Protein AF-F3GKU0-F1 (afdb_monomer_lite)

Foldseek 3Di:
DDDDPDPVRVVVCLVVVQVVCVVVVHDGDDRDDDPDDDDDDDDFDDDPPDDPLRRVQVVCCVPVVDHGADQVQQLLLQLLCQLLVCLFPPPDVQQDDDPPDLTGPCPVPPCSCVVRVVSSCVSLCCLVVVVSLVSSVCSCVVVQPRRHPRHDNVRDDPVNSVCCSVPPRSVVSSVSSVVD

InterPro domains:
  IPR014883 VRR-NUC domain [PF08774] (129-180)
  IPR033315 Fanconi-associated nuclease 1-like [PTHR15749] (50-180)

Radius of gyration: 21.28 Å; chains: 1; bounding box: 55×34×54 Å

Structure (mmCIF, N/CA/C/O backbone):
data_AF-F3GKU0-F1
#
_entry.id   AF-F3GKU0-F1
#
loop_
_atom_site.group_PDB
_atom_site.id
_atom_site.type_symbol
_atom_site.label_atom_id
_atom_site.label_alt_id
_atom_site.label_comp_id
_atom_site.label_asym_id
_atom_site.label_entity_id
_atom_site.label_seq_id
_atom_site.pdbx_PDB_ins_code
_atom_site.Cartn_x
_atom_site.Cartn_y
_atom_site.Cartn_z
_atom_site.occupancy
_atom_site.B_iso_or_equiv
_atom_site.auth_seq_id
_atom_site.auth_comp_id
_atom_site.auth_asym_id
_atom_site.auth_atom_id
_atom_site.pdbx_PDB_model_num
ATOM 1 N N . ARG A 1 1 ? -33.970 4.105 -1.957 1.00 53.88 1 ARG A N 1
ATOM 2 C CA . ARG A 1 1 ? -32.908 4.466 -0.985 1.00 53.88 1 ARG A CA 1
ATOM 3 C C . ARG A 1 1 ? -31.590 4.302 -1.715 1.00 53.88 1 ARG A C 1
ATOM 5 O O . ARG A 1 1 ? -31.420 3.244 -2.303 1.00 53.88 1 ARG A O 1
ATOM 12 N N . LEU A 1 2 ? -30.739 5.325 -1.741 1.00 72.81 2 LEU A N 1
ATOM 13 C CA . LEU A 1 2 ? -29.391 5.189 -2.299 1.00 72.81 2 LEU A CA 1
ATOM 14 C C . LEU A 1 2 ? -28.577 4.250 -1.398 1.00 72.81 2 LEU A C 1
ATOM 16 O O . LEU A 1 2 ? -28.758 4.264 -0.176 1.00 72.81 2 LEU A O 1
ATOM 20 N N . ALA A 1 3 ? -27.772 3.385 -2.012 1.00 85.12 3 ALA A N 1
ATOM 21 C CA . ALA A 1 3 ? -26.811 2.553 -1.300 1.00 85.12 3 ALA A CA 1
ATOM 22 C C . ALA A 1 3 ? -25.556 3.392 -0.987 1.00 85.12 3 ALA A C 1
ATOM 24 O O . ALA A 1 3 ? -25.251 4.283 -1.777 1.00 85.12 3 ALA A O 1
ATOM 25 N N . PRO A 1 4 ? -24.854 3.142 0.134 1.00 85.44 4 PRO A N 1
ATOM 26 C CA . PRO A 1 4 ? -23.616 3.850 0.457 1.00 85.44 4 PRO A CA 1
ATOM 27 C C . PRO A 1 4 ? -22.549 3.651 -0.625 1.00 85.44 4 PRO A C 1
ATOM 29 O O . PRO A 1 4 ? -22.414 2.547 -1.154 1.00 85.44 4 PRO A O 1
ATOM 32 N N . GLU A 1 5 ? -21.772 4.693 -0.901 1.00 85.38 5 GLU A N 1
ATOM 33 C CA . GLU A 1 5 ? -20.743 4.723 -1.947 1.00 85.38 5 GLU A CA 1
ATOM 34 C C . GLU A 1 5 ? -19.397 4.166 -1.460 1.00 85.38 5 GLU A C 1
ATOM 36 O O . GLU A 1 5 ? -18.570 3.739 -2.263 1.00 85.38 5 GLU A O 1
ATOM 41 N N . SER A 1 6 ? -19.159 4.149 -0.141 1.00 86.25 6 SER A N 1
ATOM 42 C CA . SER A 1 6 ? -17.901 3.668 0.444 1.00 86.25 6 SER A CA 1
ATOM 43 C C . SER A 1 6 ? -18.053 3.097 1.856 1.00 86.25 6 SER A C 1
ATOM 45 O O . SER A 1 6 ? -18.975 3.441 2.601 1.00 86.25 6 SER A O 1
ATOM 47 N N . ASP A 1 7 ? -17.077 2.292 2.283 1.00 84.38 7 ASP A N 1
ATOM 48 C CA . ASP A 1 7 ? -16.978 1.799 3.664 1.00 84.38 7 ASP A CA 1
ATOM 49 C C . ASP A 1 7 ? -16.890 2.937 4.697 1.00 84.38 7 ASP A C 1
ATOM 51 O O . ASP A 1 7 ? -17.403 2.812 5.815 1.00 84.38 7 ASP A O 1
ATOM 55 N N . ALA A 1 8 ? -16.271 4.065 4.329 1.00 86.25 8 ALA A N 1
ATOM 56 C CA . ALA A 1 8 ? -16.206 5.257 5.170 1.00 86.25 8 ALA A CA 1
ATOM 57 C C . ALA A 1 8 ? -17.606 5.839 5.408 1.00 86.25 8 ALA A C 1
ATOM 59 O O . ALA A 1 8 ? -17.970 6.154 6.547 1.00 86.25 8 ALA A O 1
ATOM 60 N N . GLU A 1 9 ? -18.424 5.907 4.356 1.00 88.88 9 GLU A N 1
ATOM 61 C CA . GLU A 1 9 ? -19.813 6.341 4.454 1.00 88.88 9 GLU A CA 1
ATOM 62 C C . GLU A 1 9 ? -20.654 5.345 5.264 1.00 88.88 9 GLU A C 1
ATOM 64 O O . GLU A 1 9 ? -21.388 5.753 6.167 1.00 88.88 9 GLU A O 1
ATOM 69 N N . VAL A 1 10 ? -20.482 4.036 5.046 1.00 88.12 10 VAL A N 1
ATOM 70 C CA . VAL A 1 10 ? -21.130 2.990 5.859 1.00 88.12 10 VAL A CA 1
ATOM 71 C C . VAL A 1 10 ? -20.805 3.181 7.343 1.00 88.12 10 VAL A C 1
ATOM 73 O O . VAL A 1 10 ? -21.703 3.166 8.195 1.00 88.12 10 VAL A O 1
ATOM 76 N N . GLN A 1 11 ? -19.529 3.397 7.682 1.00 86.75 11 GLN A N 1
ATOM 77 C CA . GLN A 1 11 ? -19.108 3.621 9.061 1.00 86.75 11 GLN A CA 1
ATOM 78 C C . GLN A 1 11 ? -19.705 4.916 9.626 1.00 86.75 11 GLN A C 1
ATOM 80 O O . GLN A 1 11 ? -20.190 4.917 10.764 1.00 86.75 11 GLN A O 1
ATOM 85 N N . HIS A 1 12 ? -19.716 6.000 8.852 1.00 88.81 12 HIS A N 1
ATOM 86 C CA . HIS A 1 12 ? -20.312 7.270 9.253 1.00 88.81 12 HIS A CA 1
ATOM 87 C C . HIS A 1 12 ? -21.815 7.121 9.540 1.00 88.81 12 HIS A C 1
ATOM 89 O O . HIS A 1 12 ? -22.281 7.450 10.639 1.00 88.81 12 HIS A O 1
ATOM 95 N N . LEU A 1 13 ? -22.562 6.520 8.610 1.00 89.31 13 LEU A N 1
ATOM 96 C CA . LEU A 1 13 ? -23.996 6.262 8.732 1.00 89.31 13 LEU A CA 1
ATOM 97 C C . LEU A 1 13 ? -24.316 5.375 9.938 1.00 89.31 13 LEU A C 1
ATOM 99 O O . LEU A 1 13 ? -25.262 5.666 10.672 1.00 89.31 13 LEU A O 1
ATOM 103 N N . SER A 1 14 ? -23.488 4.364 10.228 1.00 86.62 14 SER A N 1
ATOM 104 C CA . SER A 1 14 ? -23.662 3.497 11.406 1.00 86.62 14 SER A CA 1
ATOM 105 C C . SER A 1 14 ? -23.633 4.258 12.743 1.00 86.62 14 SER A C 1
ATOM 107 O O . SER A 1 14 ? -24.226 3.820 13.733 1.00 86.62 14 SER A O 1
ATOM 109 N N . ARG A 1 15 ? -22.962 5.418 12.788 1.00 86.31 15 ARG A N 1
ATOM 110 C CA . ARG A 1 15 ? -22.858 6.277 13.977 1.00 86.31 15 ARG A CA 1
ATOM 111 C C . ARG A 1 15 ? -23.934 7.359 13.995 1.00 86.31 15 ARG A C 1
ATOM 113 O O . ARG A 1 15 ? -24.458 7.672 15.067 1.00 86.31 15 ARG A O 1
ATOM 120 N N . VAL A 1 16 ? -24.248 7.935 12.835 1.00 90.75 16 VAL A N 1
ATOM 121 C CA . VAL A 1 16 ? -25.173 9.068 12.705 1.00 90.75 16 VAL A CA 1
ATOM 122 C C . VAL A 1 16 ? -26.635 8.624 12.717 1.00 90.75 16 VAL A C 1
ATOM 124 O O . VAL A 1 16 ? -27.427 9.223 13.447 1.00 90.75 16 VAL A O 1
ATOM 127 N N . LEU A 1 17 ? -27.002 7.543 12.017 1.00 89.44 17 LEU A N 1
ATOM 128 C CA . LEU A 1 17 ? -28.396 7.085 11.921 1.00 89.44 17 LEU A CA 1
ATOM 129 C C . LEU A 1 17 ? -29.043 6.824 13.294 1.00 89.44 17 LEU A C 1
ATOM 131 O O . LEU A 1 17 ? -30.113 7.383 13.543 1.00 89.44 17 LEU A O 1
ATOM 135 N N . PRO A 1 18 ? -28.406 6.109 14.248 1.00 88.62 18 PRO A N 1
ATOM 136 C CA . PRO A 1 18 ? -29.002 5.910 15.570 1.00 88.62 18 PRO A CA 1
ATOM 137 C C . PRO A 1 18 ? -29.157 7.208 16.376 1.00 88.62 18 PRO A C 1
ATOM 139 O O . PRO A 1 18 ? -29.971 7.263 17.298 1.00 88.62 18 PRO A O 1
ATOM 142 N N . ARG A 1 19 ? -28.348 8.243 16.098 1.00 89.69 19 ARG A N 1
ATOM 143 C CA . ARG A 1 19 ? -28.463 9.564 16.746 1.00 89.69 19 ARG A CA 1
ATOM 144 C C . ARG A 1 19 ? -29.627 10.357 16.159 1.00 89.69 19 ARG A C 1
ATOM 146 O O . AR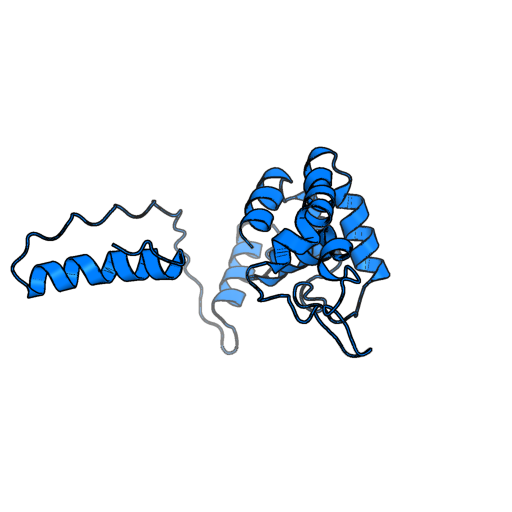G A 1 19 ? -30.367 10.970 16.922 1.00 89.69 19 ARG A O 1
ATOM 153 N N . LEU A 1 20 ? -29.796 10.319 14.836 1.00 92.06 20 LEU A N 1
ATOM 154 C CA . LEU A 1 20 ? -30.916 10.960 14.145 1.00 92.06 20 LEU A CA 1
ATOM 155 C C . LEU A 1 20 ? -32.251 10.321 14.534 1.00 92.06 20 LEU A C 1
ATOM 157 O O . LEU A 1 20 ? -33.176 11.042 14.885 1.00 92.06 20 LEU A O 1
ATOM 161 N N . GLN A 1 21 ? -32.323 8.987 14.577 1.00 92.12 21 GLN A N 1
ATOM 162 C CA . GLN A 1 21 ? -33.515 8.259 15.027 1.00 92.12 21 GLN A CA 1
ATOM 163 C C . GLN A 1 21 ? -33.953 8.706 16.426 1.00 92.12 21 GLN A C 1
ATOM 165 O O . GLN A 1 21 ? -35.103 9.088 16.608 1.00 92.12 21 GLN A O 1
ATOM 170 N N . ARG A 1 22 ? -33.015 8.785 17.382 1.00 89.75 22 ARG A N 1
ATOM 171 C CA . ARG A 1 22 ? -33.295 9.295 18.736 1.00 89.75 22 ARG A CA 1
ATOM 172 C C . ARG A 1 22 ? -33.805 10.734 18.744 1.00 89.75 22 ARG A C 1
ATOM 174 O O . ARG A 1 22 ? -34.748 11.025 19.468 1.00 89.75 22 ARG A O 1
ATOM 181 N N . LYS A 1 23 ? -33.207 11.628 17.946 1.00 92.38 23 LYS A N 1
ATOM 182 C CA . LYS A 1 23 ? -33.663 13.027 17.842 1.00 92.38 23 LYS A CA 1
ATOM 183 C C . LYS A 1 23 ? -35.070 13.155 17.254 1.00 92.38 23 LYS A C 1
ATOM 185 O O . LYS A 1 23 ? -35.766 14.103 17.584 1.00 92.38 23 LYS A O 1
ATOM 190 N N . LEU A 1 24 ? -35.471 12.213 16.406 1.00 94.62 24 LEU A N 1
ATOM 191 C CA . LEU A 1 24 ? -36.792 12.166 15.779 1.00 94.62 24 LEU A CA 1
ATOM 192 C C . LEU A 1 24 ? -37.818 11.356 16.597 1.00 94.62 24 LEU A C 1
ATOM 194 O O . LEU A 1 24 ? -38.911 11.104 16.105 1.00 94.62 24 LEU A O 1
ATOM 198 N N . GLY A 1 25 ? -37.475 10.907 17.811 1.00 91.94 25 GLY A N 1
ATOM 199 C CA . GLY A 1 25 ? -38.359 10.079 18.643 1.00 91.94 25 GLY A CA 1
ATOM 200 C C . GLY A 1 25 ? -38.565 8.649 18.125 1.00 91.94 25 GLY A C 1
ATOM 201 O O . GLY A 1 25 ? -39.451 7.944 18.596 1.00 91.94 25 GLY A O 1
ATOM 202 N N . LEU A 1 26 ? -37.753 8.202 17.164 1.00 91.75 26 LEU A N 1
ATOM 203 C CA . LEU A 1 26 ? -37.805 6.854 16.603 1.00 91.75 26 LEU A CA 1
ATOM 204 C C . LEU A 1 26 ? -36.983 5.876 17.451 1.00 91.75 26 LEU A C 1
ATOM 206 O O . LEU A 1 26 ? -35.932 6.225 18.000 1.00 91.75 26 LEU A O 1
ATOM 210 N N . THR A 1 27 ? -37.407 4.611 17.489 1.00 84.81 27 THR A N 1
ATOM 211 C CA . THR A 1 27 ? -36.624 3.531 18.099 1.00 84.81 27 THR A CA 1
ATOM 212 C C . THR A 1 27 ? -35.306 3.359 17.343 1.00 84.81 27 THR A C 1
ATOM 214 O O . THR A 1 27 ? -35.289 3.036 16.154 1.00 84.81 27 THR A O 1
ATOM 217 N N . ALA A 1 28 ? -34.184 3.591 18.024 1.00 77.38 28 ALA A N 1
ATOM 218 C CA . ALA A 1 28 ? -32.871 3.461 17.408 1.00 77.38 28 ALA A CA 1
ATOM 219 C C . ALA A 1 28 ? -32.480 1.991 17.225 1.00 77.38 28 ALA A C 1
ATOM 221 O O . ALA A 1 28 ? -32.582 1.189 18.156 1.00 77.38 28 ALA A O 1
ATOM 222 N N . ALA A 1 29 ? -31.973 1.653 16.039 1.00 72.06 29 ALA A N 1
ATOM 223 C CA . ALA A 1 29 ? -31.451 0.319 15.767 1.00 72.06 29 ALA A CA 1
ATOM 224 C C . ALA A 1 29 ? -30.244 0.003 16.672 1.00 72.06 29 ALA A C 1
ATOM 226 O O . ALA A 1 29 ? -29.399 0.865 16.946 1.00 72.06 29 ALA A O 1
ATOM 227 N N . ARG A 1 30 ? -30.157 -1.249 17.139 1.00 67.88 30 ARG A N 1
ATOM 228 C CA . ARG A 1 30 ? -29.089 -1.713 18.035 1.00 67.88 30 ARG A CA 1
ATOM 229 C C . ARG A 1 30 ? -27.729 -1.568 17.345 1.00 67.88 30 ARG A C 1
ATOM 231 O O . ARG A 1 30 ? -27.544 -2.038 16.224 1.00 67.88 30 ARG A O 1
ATOM 238 N N . LYS A 1 31 ? -26.765 -0.931 18.023 1.00 67.62 31 LYS A N 1
ATOM 239 C CA . LYS A 1 31 ? -25.378 -0.850 17.538 1.00 67.62 31 LYS A CA 1
ATOM 240 C C . LYS A 1 31 ? -24.830 -2.262 17.331 1.00 67.62 31 LYS A C 1
ATOM 242 O O . LYS A 1 31 ? -24.885 -3.081 18.247 1.00 67.62 31 LYS A O 1
ATOM 247 N N . ARG A 1 32 ? -24.269 -2.518 16.148 1.00 66.94 32 ARG A N 1
ATOM 248 C CA . ARG A 1 32 ? -23.526 -3.749 15.866 1.00 66.94 32 ARG A CA 1
ATOM 249 C C . ARG A 1 32 ? -22.316 -3.812 16.803 1.00 66.94 32 ARG A C 1
ATOM 251 O O . ARG A 1 32 ? -21.604 -2.817 16.949 1.00 66.94 32 ARG A O 1
ATOM 258 N N . THR A 1 33 ? -22.111 -4.950 17.455 1.00 66.50 33 THR A N 1
ATOM 259 C CA . THR A 1 33 ? -20.941 -5.196 18.304 1.00 66.50 33 THR A CA 1
ATOM 260 C C . THR A 1 33 ? -19.672 -5.090 17.464 1.00 66.50 33 THR A C 1
ATOM 262 O O . THR A 1 33 ? -19.581 -5.667 16.379 1.00 66.50 33 THR A O 1
ATOM 265 N N . VAL A 1 34 ? -18.709 -4.301 17.942 1.00 70.69 34 VAL A N 1
ATOM 266 C CA . VAL A 1 34 ? -17.394 -4.178 17.304 1.00 70.69 34 VAL A CA 1
ATOM 267 C C . VAL A 1 34 ? -16.655 -5.501 17.501 1.00 70.69 34 VAL A C 1
ATOM 269 O O . VAL A 1 34 ? -16.730 -6.092 18.578 1.00 70.69 34 VAL A O 1
ATOM 272 N N . ARG A 1 35 ? -15.972 -5.986 16.459 1.00 78.62 35 ARG A N 1
ATOM 273 C CA . ARG A 1 35 ? -15.104 -7.167 16.559 1.00 78.62 35 ARG A CA 1
ATOM 274 C C . ARG A 1 35 ? -14.049 -6.903 17.636 1.00 78.62 35 ARG A C 1
ATOM 276 O O . ARG A 1 35 ? -13.423 -5.847 17.608 1.00 78.62 35 ARG A O 1
ATOM 283 N N . ALA A 1 36 ? -13.860 -7.838 18.564 1.00 82.19 36 ALA A N 1
ATOM 284 C CA . ALA A 1 36 ? -12.793 -7.731 19.552 1.00 82.19 36 ALA A CA 1
ATOM 285 C C . ALA A 1 36 ? -11.438 -7.727 18.825 1.00 82.19 36 ALA A C 1
ATOM 287 O O . ALA A 1 36 ? -11.135 -8.651 18.070 1.00 82.19 36 ALA A O 1
ATOM 288 N N . ILE A 1 37 ? -10.670 -6.654 19.006 1.00 87.38 37 ILE A N 1
ATOM 289 C CA . ILE A 1 37 ? -9.293 -6.531 18.520 1.00 87.38 37 ILE A CA 1
ATOM 290 C C . ILE A 1 37 ? -8.386 -6.944 19.679 1.00 87.38 37 ILE A C 1
ATOM 292 O O . ILE A 1 37 ? -8.665 -6.579 20.823 1.00 87.38 37 ILE A O 1
ATOM 296 N N . ALA A 1 38 ? -7.335 -7.716 19.394 1.00 90.94 38 ALA A N 1
ATOM 297 C CA . ALA A 1 38 ? -6.334 -8.057 20.398 1.00 90.94 38 ALA A CA 1
ATOM 298 C C . ALA A 1 38 ? -5.721 -6.766 20.959 1.00 90.94 38 ALA A C 1
ATOM 300 O O . ALA A 1 38 ? -5.269 -5.907 20.203 1.00 90.94 38 ALA A O 1
ATOM 301 N N . ARG A 1 39 ? -5.764 -6.615 22.282 1.00 92.19 39 ARG A N 1
ATOM 302 C CA . ARG A 1 39 ? -5.249 -5.446 22.992 1.00 92.19 39 ARG A CA 1
ATOM 303 C C . ARG A 1 39 ? -3.985 -5.848 23.738 1.00 92.19 39 ARG A C 1
ATOM 305 O O . ARG A 1 39 ? -3.990 -6.862 24.428 1.00 92.19 39 ARG A O 1
ATOM 312 N N . LEU A 1 40 ? -2.951 -5.027 23.603 1.00 91.94 40 LEU A N 1
ATOM 313 C CA . LEU A 1 40 ? -1.717 -5.108 24.370 1.00 91.94 40 LEU A CA 1
ATOM 314 C C . LEU A 1 40 ? -1.556 -3.787 25.127 1.00 91.94 40 LEU A C 1
ATOM 316 O O . LEU A 1 40 ? -1.574 -2.723 24.510 1.00 91.94 40 LEU A O 1
ATOM 320 N N . ASP A 1 41 ? -1.441 -3.860 26.449 1.00 94.25 41 ASP A N 1
ATOM 321 C CA . ASP A 1 41 ? -1.176 -2.709 27.310 1.00 94.25 41 ASP A CA 1
ATOM 322 C C . ASP A 1 41 ? 0.297 -2.742 27.728 1.00 94.25 41 ASP A C 1
ATOM 324 O O . ASP A 1 41 ? 0.771 -3.748 28.252 1.00 94.25 41 ASP A O 1
ATOM 328 N N . VAL A 1 42 ? 1.016 -1.648 27.476 1.00 93.56 42 VAL A N 1
ATOM 329 C CA . VAL A 1 42 ? 2.464 -1.533 27.690 1.00 93.56 42 VAL A CA 1
ATOM 330 C C . VAL A 1 42 ? 2.755 -0.302 28.540 1.00 93.56 42 VAL A C 1
ATOM 332 O O . VAL A 1 42 ? 2.115 0.739 28.371 1.00 93.56 42 VAL A O 1
ATOM 335 N N . GLN A 1 43 ? 3.734 -0.404 29.437 1.00 94.25 43 GLN A N 1
ATOM 336 C CA . GLN A 1 43 ? 4.251 0.725 30.204 1.00 94.25 43 GLN A CA 1
ATOM 337 C C . GLN A 1 43 ? 5.668 1.054 29.732 1.00 94.25 43 GLN A C 1
ATOM 339 O O . GLN A 1 43 ? 6.577 0.249 29.895 1.00 94.25 43 GLN A O 1
ATOM 344 N N . VAL A 1 44 ? 5.852 2.245 29.161 1.00 93.81 44 VAL A N 1
ATOM 345 C CA . VAL A 1 44 ? 7.162 2.766 28.747 1.00 93.81 44 VAL A CA 1
ATOM 346 C C . VAL A 1 44 ? 7.413 4.122 29.393 1.00 93.81 44 VAL A C 1
ATOM 348 O O . VAL A 1 44 ? 6.506 4.952 29.496 1.00 93.81 44 VAL A O 1
ATOM 351 N N . SER A 1 45 ? 8.651 4.359 29.820 1.00 94.69 45 SER A N 1
ATOM 352 C CA . SER A 1 45 ? 9.069 5.666 30.327 1.00 94.69 45 SER A CA 1
ATOM 353 C C . SER A 1 45 ? 9.264 6.639 29.159 1.00 94.69 45 SER A C 1
ATOM 355 O O . SER A 1 45 ? 9.954 6.296 28.196 1.00 94.69 45 SER A O 1
ATOM 357 N N . PRO A 1 46 ? 8.686 7.852 29.205 1.00 94.75 46 PRO A N 1
ATOM 358 C CA . PRO A 1 46 ? 8.862 8.827 28.139 1.00 94.75 46 PRO A CA 1
ATOM 359 C C . PRO A 1 46 ? 10.309 9.324 28.096 1.00 94.75 46 PRO A C 1
ATOM 361 O O . PRO A 1 46 ? 10.913 9.611 29.130 1.00 94.75 46 PRO A O 1
ATOM 364 N N . VAL A 1 47 ? 10.840 9.488 26.886 1.00 95.62 47 VAL A N 1
ATOM 365 C CA . VAL A 1 47 ? 12.171 10.059 26.655 1.00 95.62 47 VAL A CA 1
ATOM 366 C C . VAL A 1 47 ? 12.037 11.297 25.779 1.00 95.62 47 VAL A C 1
ATOM 368 O O . VAL A 1 47 ? 11.345 11.281 24.759 1.00 95.62 47 VAL A O 1
ATOM 371 N N . SER A 1 48 ? 12.696 12.383 26.183 1.00 95.62 48 SER A N 1
ATOM 372 C CA . SER A 1 48 ? 12.645 13.655 25.459 1.00 95.62 48 SER A CA 1
ATOM 373 C C . SER A 1 48 ? 13.102 13.484 24.006 1.00 95.62 48 SER A C 1
ATOM 375 O O . SER A 1 48 ? 14.151 12.899 23.745 1.00 95.62 48 SER A O 1
ATOM 377 N N . GLY A 1 49 ? 12.307 13.992 23.062 1.00 95.12 49 GLY A N 1
ATOM 378 C CA . GLY A 1 49 ? 12.597 13.918 21.628 1.00 95.12 49 GLY A CA 1
ATOM 379 C C . GLY A 1 49 ? 12.203 12.607 20.935 1.00 95.12 49 GLY A C 1
ATOM 380 O O . GLY A 1 49 ? 12.392 12.504 19.724 1.00 95.12 49 GLY A O 1
ATOM 381 N N . MET A 1 50 ? 11.630 11.624 21.643 1.00 96.19 50 MET A N 1
ATOM 382 C CA . MET A 1 50 ? 11.127 10.384 21.036 1.00 96.19 50 MET A CA 1
ATOM 383 C C . MET A 1 50 ? 9.599 10.332 20.997 1.00 96.19 50 MET A C 1
ATOM 385 O O . MET A 1 50 ? 8.925 10.674 21.968 1.00 96.19 50 MET A O 1
ATOM 389 N N . SER A 1 51 ? 9.053 9.885 19.862 1.00 96.50 51 SER A N 1
ATOM 390 C CA . SER A 1 51 ? 7.619 9.623 19.724 1.00 96.50 51 SER A CA 1
ATOM 391 C C . SER A 1 51 ? 7.230 8.308 20.403 1.00 96.50 51 SER A C 1
ATOM 393 O O . SER A 1 51 ? 8.073 7.433 20.623 1.00 96.50 51 SER A O 1
ATOM 395 N N . VAL A 1 52 ? 5.939 8.150 20.708 1.00 95.81 52 VAL A N 1
ATOM 396 C CA . VAL A 1 52 ? 5.412 6.932 21.343 1.00 95.81 52 VAL A CA 1
ATOM 397 C C . VAL A 1 52 ? 5.677 5.707 20.471 1.00 95.81 52 VAL A C 1
ATOM 399 O O . VAL A 1 52 ? 6.084 4.670 20.977 1.00 95.81 52 VAL A O 1
ATOM 402 N N . GLU A 1 53 ? 5.526 5.827 19.157 1.00 95.94 53 GLU A N 1
ATOM 403 C CA . GLU A 1 53 ? 5.730 4.733 18.210 1.00 95.94 53 GLU A CA 1
ATOM 404 C C . GLU A 1 53 ? 7.177 4.235 18.218 1.00 95.94 53 GLU A C 1
ATOM 406 O O . GLU A 1 53 ? 7.415 3.028 18.205 1.00 95.94 53 GLU A O 1
ATOM 411 N N . ARG A 1 54 ? 8.153 5.150 18.314 1.00 95.19 54 ARG A N 1
ATOM 412 C CA . ARG A 1 54 ? 9.572 4.783 18.442 1.00 95.19 54 ARG A CA 1
ATOM 413 C C . ARG A 1 54 ? 9.874 4.116 19.781 1.00 95.19 54 ARG A C 1
ATOM 415 O O . ARG A 1 54 ? 10.627 3.146 19.798 1.00 95.19 54 ARG A O 1
ATOM 422 N N . LEU A 1 55 ? 9.285 4.613 20.872 1.00 96.06 55 LEU A N 1
ATOM 423 C CA . LEU A 1 55 ? 9.434 4.016 22.203 1.00 96.06 55 LEU A CA 1
ATOM 424 C C . LEU A 1 55 ? 8.868 2.591 22.240 1.00 96.06 55 LEU A C 1
ATOM 426 O O . LEU A 1 55 ? 9.527 1.686 22.739 1.00 96.06 55 LEU A O 1
ATOM 430 N N . ILE A 1 56 ? 7.679 2.379 21.670 1.00 95.19 56 ILE A N 1
ATOM 431 C CA . ILE A 1 56 ? 7.054 1.054 21.604 1.00 95.19 56 ILE A CA 1
ATOM 432 C C . ILE A 1 56 ? 7.854 0.110 20.708 1.00 95.19 56 ILE A C 1
ATOM 434 O O . ILE A 1 56 ? 8.052 -1.039 21.086 1.00 95.19 56 ILE A O 1
ATOM 438 N N . ARG A 1 57 ? 8.357 0.581 19.561 1.00 95.31 57 ARG A N 1
ATOM 439 C CA . ARG A 1 57 ? 9.233 -0.212 18.688 1.00 95.31 57 ARG A CA 1
ATOM 440 C C . ARG A 1 57 ? 10.440 -0.757 19.459 1.00 95.31 57 ARG A C 1
ATOM 442 O O . ARG A 1 57 ? 10.643 -1.961 19.460 1.00 95.31 57 ARG A O 1
ATOM 449 N N . LEU A 1 58 ? 11.177 0.119 20.151 1.00 94.62 58 LEU A N 1
ATOM 450 C CA . LEU A 1 58 ? 12.343 -0.260 20.962 1.00 94.62 58 LEU A CA 1
ATOM 451 C C . LEU A 1 58 ? 11.975 -1.253 22.070 1.00 94.62 58 LEU A C 1
ATOM 453 O O . LEU A 1 58 ? 12.629 -2.276 22.219 1.00 94.62 58 LEU A O 1
ATOM 457 N N . HIS A 1 59 ? 10.896 -0.979 22.805 1.00 94.19 59 HIS A N 1
ATOM 458 C CA . HIS A 1 59 ? 10.441 -1.863 23.875 1.00 94.19 59 HIS A CA 1
ATOM 459 C C . HIS A 1 59 ? 10.090 -3.270 23.365 1.00 94.19 59 HIS A C 1
ATOM 461 O O . HIS A 1 59 ? 10.446 -4.261 23.992 1.00 94.19 59 HIS A O 1
ATOM 467 N N . LEU A 1 60 ? 9.412 -3.377 22.217 1.00 94.38 60 LEU A N 1
ATOM 468 C CA . LEU A 1 60 ? 9.063 -4.676 21.639 1.00 94.38 60 LEU A CA 1
ATOM 469 C C . LEU A 1 60 ? 10.291 -5.435 21.112 1.00 94.38 60 LEU A C 1
ATOM 471 O O . LEU A 1 60 ? 10.312 -6.659 21.224 1.00 94.38 60 LEU A O 1
ATOM 475 N N . GLU A 1 61 ? 11.298 -4.738 20.571 1.00 94.06 61 GLU A N 1
ATOM 476 C CA . GLU A 1 61 ? 12.576 -5.359 20.180 1.00 94.06 61 GLU A CA 1
ATOM 477 C C . GLU A 1 61 ? 13.294 -5.967 21.390 1.00 94.06 61 GLU A C 1
ATOM 479 O O . GLU A 1 61 ? 13.738 -7.113 21.330 1.00 94.06 61 GLU A O 1
ATOM 484 N N . GLU A 1 62 ? 13.359 -5.228 22.502 1.00 92.25 62 GLU A N 1
ATOM 485 C CA . GLU A 1 62 ? 13.992 -5.685 23.745 1.00 92.25 62 GLU A CA 1
ATOM 486 C C . GLU A 1 62 ? 13.258 -6.883 24.370 1.00 92.25 62 GLU A C 1
ATOM 488 O O . GLU A 1 62 ? 13.898 -7.861 24.755 1.00 92.25 62 GLU A O 1
ATOM 493 N N . GLU A 1 63 ? 11.925 -6.838 24.446 1.00 90.75 63 GLU A N 1
ATOM 494 C CA . GLU A 1 63 ? 11.122 -7.883 25.099 1.00 90.75 63 GLU A CA 1
ATOM 495 C C . GLU A 1 63 ? 11.000 -9.168 24.267 1.00 90.75 63 GLU A C 1
ATOM 497 O O . GLU A 1 63 ? 11.008 -10.270 24.816 1.00 90.75 63 GLU A O 1
ATOM 502 N N . GLN A 1 64 ? 10.839 -9.052 22.944 1.00 86.62 64 GLN A N 1
ATOM 503 C CA . GLN A 1 64 ? 10.552 -10.206 22.078 1.00 86.62 64 GLN A CA 1
ATOM 504 C C . GLN A 1 64 ? 11.803 -10.800 21.423 1.00 86.62 64 GLN A C 1
ATOM 506 O O . GLN A 1 64 ? 11.726 -11.896 20.867 1.00 86.62 64 GLN A O 1
ATOM 511 N N . GLY A 1 65 ? 12.942 -10.100 21.469 1.00 81.94 65 GLY A N 1
ATOM 512 C CA . GLY A 1 65 ? 14.199 -10.558 20.872 1.00 81.94 65 GLY A CA 1
ATOM 513 C C . GLY A 1 65 ? 14.162 -10.667 19.343 1.00 81.94 65 GLY A C 1
ATOM 514 O O . GLY A 1 65 ? 14.931 -11.435 18.767 1.00 81.94 65 GLY A O 1
ATOM 515 N N . GLY A 1 66 ? 13.251 -9.939 18.691 1.00 85.94 66 GLY A N 1
ATOM 516 C CA . GLY A 1 66 ? 13.099 -9.875 17.236 1.00 85.94 66 GLY A CA 1
ATOM 517 C C . GLY A 1 66 ? 13.204 -8.444 16.715 1.00 85.94 66 GLY A C 1
ATOM 518 O O . GLY A 1 66 ? 13.275 -7.494 17.489 1.00 85.94 66 GLY A O 1
ATOM 519 N N . GLU A 1 67 ? 13.195 -8.284 15.394 1.00 91.62 67 GLU A N 1
ATOM 520 C CA . GLU A 1 67 ? 13.246 -6.965 14.756 1.00 91.62 67 GLU A CA 1
ATOM 521 C C . GLU A 1 67 ? 11.851 -6.352 14.620 1.00 91.62 67 GLU A C 1
ATOM 523 O O . GLU A 1 67 ? 10.904 -7.015 14.182 1.00 91.62 67 GLU A O 1
ATOM 528 N N . VAL A 1 68 ? 11.720 -5.067 14.963 1.00 94.94 68 VAL A N 1
ATOM 529 C CA . VAL A 1 68 ? 10.448 -4.343 14.870 1.00 94.94 68 VAL A CA 1
ATOM 530 C C . VAL A 1 68 ? 10.629 -3.105 14.006 1.00 94.94 68 VAL A C 1
ATOM 532 O O . VAL A 1 68 ? 11.360 -2.165 14.329 1.00 94.94 68 VAL A O 1
ATOM 535 N N . HIS A 1 69 ? 9.879 -3.076 12.909 1.00 95.06 69 HIS A N 1
ATOM 536 C CA . HIS A 1 69 ? 9.957 -2.020 11.908 1.00 95.06 69 HIS A CA 1
ATOM 537 C C . HIS A 1 69 ? 8.761 -1.075 11.999 1.00 95.06 69 HIS A C 1
ATOM 539 O O . HIS A 1 69 ? 7.605 -1.501 12.033 1.00 95.06 69 HIS A O 1
ATOM 545 N N . TYR A 1 70 ? 9.032 0.230 11.995 1.00 95.44 70 TYR A N 1
ATOM 546 C CA . TYR A 1 70 ? 7.990 1.251 11.923 1.00 95.44 70 TYR A CA 1
ATOM 547 C C . TYR A 1 70 ? 7.690 1.599 10.463 1.00 95.44 70 TYR A C 1
ATOM 549 O O . TYR A 1 70 ? 8.393 2.405 9.858 1.00 95.44 70 TYR A O 1
ATOM 557 N N . VAL A 1 71 ? 6.662 0.963 9.894 1.00 96.38 71 VAL A N 1
ATOM 558 C CA . VAL A 1 71 ? 6.380 1.030 8.446 1.00 96.38 71 VAL A CA 1
ATOM 559 C C . VAL A 1 71 ? 5.018 1.619 8.079 1.00 96.38 71 VAL A C 1
ATOM 561 O O . VAL A 1 71 ? 4.798 1.907 6.908 1.00 96.38 71 VAL A O 1
ATOM 564 N N . GLU A 1 72 ? 4.098 1.782 9.034 1.00 94.62 72 GLU A N 1
ATOM 565 C CA . GLU A 1 72 ? 2.714 2.227 8.791 1.00 94.62 72 GLU A CA 1
ATOM 566 C C . GLU A 1 72 ? 2.078 1.577 7.535 1.00 94.62 72 GLU A C 1
ATOM 568 O O . GLU A 1 72 ? 1.925 0.358 7.472 1.00 94.62 72 GLU A O 1
ATOM 573 N N . ASN A 1 73 ? 1.706 2.375 6.527 1.00 95.88 73 ASN A N 1
ATOM 574 C CA . ASN A 1 73 ? 1.160 1.919 5.246 1.00 95.88 73 ASN A CA 1
ATOM 575 C C . ASN A 1 73 ? 2.239 1.674 4.171 1.00 95.88 73 ASN A C 1
ATOM 577 O O . ASN A 1 73 ? 1.931 1.110 3.120 1.00 95.88 73 ASN A O 1
ATOM 581 N N . ALA A 1 74 ? 3.489 2.069 4.421 1.00 97.31 74 ALA A N 1
ATOM 582 C CA . ALA A 1 74 ? 4.546 2.102 3.421 1.00 97.31 74 ALA A CA 1
ATOM 583 C C . ALA A 1 74 ? 4.937 0.701 2.944 1.00 97.31 74 ALA A C 1
ATOM 585 O O . ALA A 1 74 ? 5.097 0.498 1.742 1.00 97.31 74 ALA A O 1
ATOM 586 N N . LEU A 1 75 ? 5.043 -0.277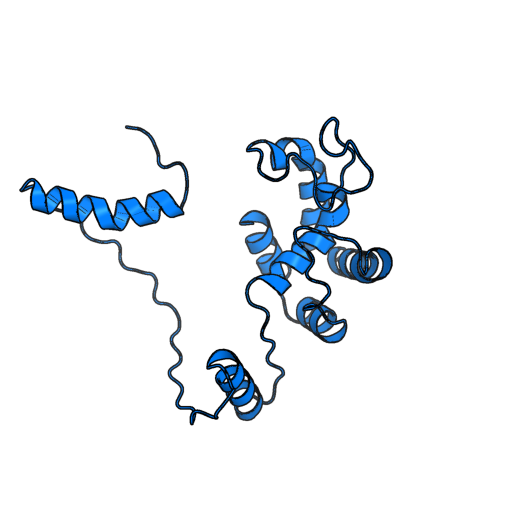 3.852 1.00 98.19 75 LEU A N 1
ATOM 587 C CA . LEU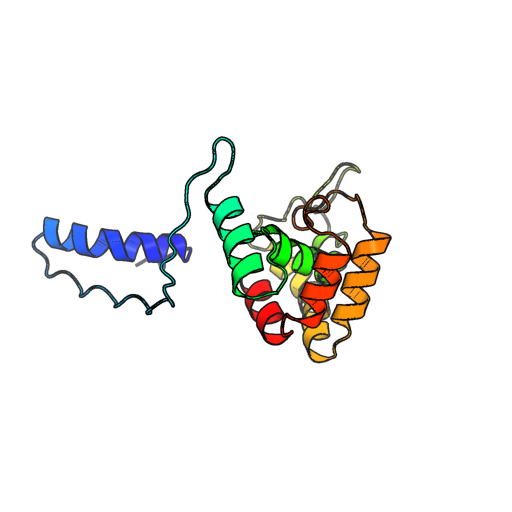 A 1 75 ? 5.466 -1.637 3.501 1.00 98.19 75 LEU A CA 1
ATOM 588 C C . LEU A 1 75 ? 4.469 -2.314 2.555 1.00 98.19 75 LEU A C 1
ATOM 590 O O . LEU A 1 75 ? 4.843 -2.730 1.462 1.00 98.19 75 LEU A O 1
ATOM 594 N N . ILE A 1 76 ? 3.195 -2.397 2.947 1.00 98.44 76 ILE A N 1
ATOM 595 C CA . ILE A 1 76 ? 2.179 -3.108 2.156 1.00 98.44 76 ILE A CA 1
ATOM 596 C C . ILE A 1 76 ? 1.936 -2.408 0.817 1.00 98.44 76 ILE A C 1
ATOM 598 O O . ILE A 1 76 ? 1.858 -3.081 -0.211 1.00 98.44 76 ILE A O 1
ATOM 602 N N . ASN A 1 77 ? 1.898 -1.070 0.805 1.00 98.50 77 ASN A N 1
ATOM 603 C CA . ASN A 1 77 ? 1.795 -0.307 -0.437 1.00 98.50 77 ASN A CA 1
ATOM 604 C C . ASN A 1 77 ? 3.008 -0.546 -1.343 1.00 98.50 77 ASN A C 1
ATOM 606 O O . ASN A 1 77 ? 2.835 -0.743 -2.542 1.00 98.50 77 ASN A O 1
ATOM 610 N N . SER A 1 78 ? 4.222 -0.603 -0.787 1.00 98.56 78 SER A N 1
ATOM 611 C CA . SER A 1 78 ? 5.424 -0.831 -1.591 1.00 98.56 78 SER A CA 1
ATOM 612 C C . SER A 1 78 ? 5.451 -2.234 -2.182 1.00 98.56 78 SER A C 1
ATOM 614 O O . SER A 1 78 ? 5.726 -2.374 -3.368 1.00 98.56 78 SER A O 1
ATOM 616 N N . LEU A 1 79 ? 5.094 -3.267 -1.411 1.00 98.69 79 LEU A N 1
ATOM 617 C CA . LEU A 1 79 ? 4.992 -4.635 -1.929 1.00 98.69 79 LEU A CA 1
ATOM 618 C C . LEU A 1 79 ? 3.945 -4.741 -3.049 1.00 98.69 79 LEU A C 1
ATOM 620 O O . LEU A 1 79 ? 4.208 -5.375 -4.071 1.00 98.69 79 LEU A O 1
ATOM 624 N N . PHE A 1 80 ? 2.795 -4.072 -2.899 1.00 98.75 80 PHE A N 1
ATOM 625 C CA . PHE A 1 80 ? 1.790 -3.968 -3.960 1.00 98.75 80 PHE A CA 1
ATOM 626 C C . PHE A 1 80 ? 2.353 -3.271 -5.203 1.00 98.75 80 PHE A C 1
ATOM 628 O O . PHE A 1 80 ? 2.244 -3.793 -6.312 1.00 98.75 80 PHE A O 1
ATOM 635 N N . GLY A 1 81 ? 2.979 -2.107 -5.015 1.00 98.44 81 GLY A N 1
ATOM 636 C CA . GLY A 1 81 ? 3.555 -1.307 -6.089 1.00 98.44 81 GLY A CA 1
ATOM 637 C C . GLY A 1 81 ? 4.655 -2.041 -6.850 1.00 98.44 81 GLY A C 1
ATOM 638 O O . GLY A 1 81 ? 4.725 -1.927 -8.071 1.00 98.44 81 GLY A O 1
ATOM 639 N N . LEU A 1 82 ? 5.472 -2.831 -6.149 1.00 98.81 82 LEU A N 1
ATOM 640 C CA . LEU A 1 82 ? 6.499 -3.681 -6.744 1.00 98.81 82 LEU A CA 1
ATOM 641 C C . LEU A 1 82 ? 5.868 -4.841 -7.514 1.00 98.81 82 LEU A C 1
ATOM 643 O O . LEU A 1 82 ? 6.172 -5.009 -8.688 1.00 98.81 82 LEU A O 1
ATOM 647 N N . LEU A 1 83 ? 4.939 -5.603 -6.932 1.00 98.75 83 LEU A N 1
ATOM 648 C CA . LEU A 1 83 ? 4.315 -6.727 -7.643 1.00 98.75 83 LEU A CA 1
ATOM 649 C C . LEU A 1 83 ? 3.515 -6.268 -8.875 1.00 98.75 83 LEU A C 1
ATOM 651 O O . LEU A 1 83 ? 3.607 -6.858 -9.953 1.00 98.75 83 LEU A O 1
ATOM 655 N N . CYS A 1 84 ? 2.749 -5.186 -8.730 1.00 98.56 84 CYS A N 1
ATOM 656 C CA . CYS A 1 84 ? 1.838 -4.676 -9.752 1.00 98.56 84 CYS A CA 1
ATOM 657 C C . CYS A 1 84 ? 2.438 -3.551 -10.606 1.00 98.56 84 CYS A C 1
ATOM 659 O O . CYS A 1 84 ? 1.697 -2.874 -11.324 1.00 98.56 84 CYS A O 1
ATOM 661 N N . TRP A 1 85 ? 3.763 -3.355 -10.583 1.00 98.62 85 TRP A N 1
ATOM 662 C CA . TRP A 1 85 ? 4.437 -2.266 -11.303 1.00 98.62 85 TRP A CA 1
ATOM 663 C C . TRP A 1 85 ? 4.026 -2.204 -12.781 1.00 98.62 85 TRP A C 1
ATOM 665 O O . TRP A 1 85 ? 3.692 -1.143 -13.309 1.00 98.62 85 TRP A O 1
ATOM 675 N N . ARG A 1 86 ? 3.978 -3.369 -13.443 1.00 97.62 86 ARG A N 1
ATOM 676 C CA . ARG A 1 86 ? 3.586 -3.503 -14.856 1.00 97.62 86 ARG A CA 1
ATOM 677 C C . ARG A 1 86 ? 2.147 -3.060 -15.124 1.00 97.62 86 ARG A C 1
ATOM 679 O O . ARG A 1 86 ? 1.887 -2.496 -16.181 1.00 97.62 86 ARG A O 1
ATOM 686 N N . ALA A 1 87 ? 1.228 -3.310 -14.193 1.00 98.06 87 ALA A N 1
ATOM 687 C CA . ALA A 1 87 ? -0.161 -2.882 -14.312 1.00 98.06 87 ALA A CA 1
ATOM 688 C C . ALA A 1 87 ? -0.286 -1.369 -14.071 1.00 98.06 87 ALA A C 1
ATOM 690 O O . ALA A 1 87 ? -0.874 -0.662 -14.889 1.00 98.06 87 ALA A O 1
ATOM 691 N N . ILE A 1 88 ? 0.331 -0.858 -13.000 1.00 98.06 88 ILE A N 1
ATOM 692 C CA . ILE A 1 88 ? 0.286 0.563 -12.618 1.00 98.06 88 ILE A CA 1
ATOM 693 C C . ILE A 1 88 ? 0.844 1.452 -13.738 1.00 98.06 88 ILE A C 1
ATOM 695 O O . ILE A 1 88 ? 0.213 2.437 -14.119 1.00 98.06 88 ILE A O 1
ATOM 699 N N . PHE A 1 89 ? 1.985 1.072 -14.316 1.00 97.94 89 PHE A N 1
ATOM 700 C CA . PHE A 1 89 ? 2.665 1.835 -15.367 1.00 97.94 89 PHE A CA 1
ATOM 701 C C . PHE A 1 89 ? 2.362 1.340 -16.790 1.00 97.94 89 PHE A C 1
ATOM 703 O O . PHE A 1 89 ? 3.112 1.627 -17.723 1.00 97.94 89 PHE A O 1
ATOM 710 N N . ALA A 1 90 ? 1.258 0.611 -16.982 1.00 97.69 90 ALA A N 1
ATOM 711 C CA . ALA A 1 90 ? 0.826 0.178 -18.306 1.00 97.69 90 ALA A CA 1
ATOM 712 C C . ALA A 1 90 ? 0.571 1.391 -19.229 1.00 97.69 90 ALA A C 1
ATOM 714 O O . ALA A 1 90 ? -0.144 2.317 -18.824 1.00 97.69 90 ALA A O 1
ATOM 715 N N . PRO A 1 91 ? 1.093 1.398 -20.472 1.00 95.94 91 PRO A N 1
ATOM 716 C CA . PRO A 1 91 ? 1.020 2.544 -21.379 1.00 95.94 91 PRO A CA 1
ATOM 717 C C . PRO A 1 91 ? -0.355 2.647 -22.060 1.00 95.94 91 PRO A C 1
ATOM 719 O O . PRO A 1 91 ? -0.485 2.516 -23.276 1.00 95.94 91 PRO A O 1
ATOM 722 N N . LEU A 1 92 ? -1.412 2.847 -21.272 1.00 96.12 92 LEU A N 1
ATOM 723 C CA . LEU A 1 92 ? -2.768 3.013 -21.788 1.00 96.12 92 LEU A CA 1
ATOM 724 C C . LEU A 1 92 ? -3.001 4.434 -22.330 1.00 96.12 92 LEU A C 1
ATOM 726 O O . LEU A 1 92 ? -2.450 5.397 -21.787 1.00 96.12 92 LEU A O 1
ATOM 730 N N . PRO A 1 93 ? -3.864 4.604 -23.352 1.00 95.31 93 PRO A N 1
ATOM 731 C CA . PRO A 1 93 ? -4.224 5.924 -23.860 1.00 95.31 93 PRO A CA 1
ATOM 732 C C . PRO A 1 93 ? -4.723 6.849 -22.744 1.00 95.31 93 PRO A C 1
ATOM 734 O O . PRO A 1 93 ? -5.614 6.485 -21.972 1.00 95.31 93 PRO A O 1
ATOM 737 N N . GLY A 1 94 ? -4.133 8.040 -22.648 1.00 93.75 94 GLY A N 1
ATOM 738 C CA . GLY A 1 94 ? -4.473 9.039 -21.631 1.00 93.75 94 GLY A CA 1
ATOM 739 C C . GLY A 1 94 ? -3.906 8.778 -20.229 1.00 93.75 94 GLY A C 1
ATOM 740 O O . GLY A 1 94 ? -4.098 9.620 -19.359 1.00 93.75 94 GLY A O 1
ATOM 741 N N . ALA A 1 95 ? -3.196 7.668 -19.992 1.00 95.75 95 ALA A N 1
ATOM 742 C CA . ALA A 1 95 ? -2.553 7.412 -18.700 1.00 95.75 95 ALA A CA 1
ATOM 743 C C . ALA A 1 95 ? -1.268 8.236 -18.517 1.00 95.75 95 ALA A C 1
ATOM 745 O O . ALA A 1 95 ? -1.006 8.726 -17.422 1.00 95.75 95 ALA A O 1
ATOM 746 N N . PHE A 1 96 ? -0.489 8.404 -19.590 1.00 97.25 96 PHE A N 1
ATOM 747 C CA . PHE A 1 96 ? 0.774 9.139 -19.594 1.00 97.25 96 PHE A CA 1
ATOM 748 C C . PHE A 1 96 ? 0.887 9.972 -20.875 1.00 97.25 96 PHE A C 1
ATOM 750 O O . PHE A 1 96 ? 0.709 9.442 -21.970 1.00 97.25 96 PHE A O 1
ATOM 757 N N . PHE A 1 97 ? 1.185 11.265 -20.753 1.00 96.50 97 PHE A N 1
ATOM 758 C CA . PHE A 1 97 ? 1.276 12.192 -21.893 1.00 96.50 97 PHE A CA 1
ATOM 759 C C . PHE A 1 97 ? 2.453 13.179 -21.803 1.00 96.50 97 PHE A C 1
ATOM 761 O O . PHE A 1 97 ? 2.627 14.016 -22.685 1.00 96.50 97 PHE A O 1
ATOM 768 N N . HIS A 1 98 ? 3.297 13.064 -20.773 1.00 95.62 98 HIS A N 1
ATOM 769 C CA . HIS A 1 98 ? 4.576 13.770 -20.653 1.00 95.62 98 HIS A CA 1
ATOM 770 C C . HIS A 1 98 ? 5.580 12.963 -19.799 1.00 95.62 98 HIS A C 1
ATOM 772 O O . HIS A 1 98 ? 5.163 12.143 -18.984 1.00 95.62 98 HIS A O 1
ATOM 778 N N . PRO A 1 99 ? 6.902 13.189 -19.896 1.00 94.06 99 PRO A N 1
ATOM 779 C CA . PRO A 1 99 ? 7.900 12.345 -19.219 1.00 94.06 99 PRO A CA 1
ATOM 780 C C . PRO A 1 99 ? 7.944 12.464 -17.682 1.00 94.06 99 PRO A C 1
ATOM 782 O O . PRO A 1 99 ? 8.596 11.657 -17.033 1.00 94.06 99 PRO A O 1
ATOM 785 N N . PHE A 1 100 ? 7.260 13.444 -17.082 1.00 95.25 100 PHE A N 1
ATOM 786 C CA . PHE A 1 100 ? 7.347 13.744 -15.642 1.00 95.25 100 PHE A CA 1
ATOM 787 C C . PHE A 1 100 ? 6.248 13.102 -14.774 1.00 95.25 100 PHE A C 1
ATOM 789 O O . PHE A 1 100 ? 6.003 13.554 -13.657 1.00 95.25 100 PHE A O 1
ATOM 796 N N . HIS A 1 101 ? 5.535 12.088 -15.271 1.00 96.56 101 HIS A N 1
ATOM 797 C CA . HIS A 1 101 ? 4.505 11.416 -14.475 1.00 96.56 101 HIS A CA 1
ATOM 798 C C . HIS A 1 101 ? 5.125 10.507 -13.409 1.00 96.56 101 HIS A C 1
ATOM 800 O O . HIS A 1 101 ? 5.856 9.576 -13.732 1.00 96.56 101 HIS A O 1
ATOM 806 N N . SER A 1 102 ? 4.758 10.727 -12.147 1.00 95.00 102 SER A N 1
ATOM 807 C CA . SER A 1 102 ? 5.013 9.780 -11.054 1.00 95.00 102 SER A CA 1
ATOM 808 C C . SER A 1 102 ? 3.959 8.672 -10.975 1.00 95.00 102 SER A C 1
ATOM 810 O O . SER A 1 102 ? 4.227 7.618 -10.412 1.00 95.00 102 SER A O 1
ATOM 812 N N . ALA A 1 103 ? 2.770 8.898 -11.538 1.00 96.38 103 ALA A N 1
ATOM 813 C CA . ALA A 1 103 ? 1.627 7.990 -11.538 1.00 96.38 103 ALA A CA 1
ATOM 814 C C . ALA A 1 103 ? 0.790 8.186 -12.817 1.00 96.38 103 ALA A C 1
ATOM 816 O O . ALA A 1 103 ? 0.847 9.271 -13.410 1.00 96.38 103 ALA A O 1
ATOM 817 N N . PRO A 1 104 ? 0.002 7.179 -13.242 1.00 97.06 104 PRO A N 1
ATOM 818 C CA . PRO A 1 104 ? -0.928 7.350 -14.352 1.00 97.06 104 PRO A CA 1
ATOM 819 C C . PRO A 1 104 ? -2.004 8.386 -13.998 1.00 97.06 104 PRO A C 1
ATOM 821 O O . PRO A 1 104 ? -2.518 8.406 -12.879 1.00 97.06 104 PRO A O 1
ATOM 824 N N . SER A 1 105 ? -2.379 9.238 -14.951 1.00 96.88 105 SER A N 1
ATOM 825 C CA . SER A 1 105 ? -3.368 10.303 -14.724 1.00 96.88 105 SER A CA 1
ATOM 826 C C . SER A 1 105 ? -4.761 9.795 -14.350 1.00 96.88 105 SER A C 1
ATOM 828 O O . SER A 1 105 ? -5.533 10.535 -13.749 1.00 96.88 105 SER A O 1
ATOM 830 N N . ASP A 1 106 ? -5.080 8.541 -14.667 1.00 96.19 106 ASP A N 1
ATOM 831 C CA . ASP A 1 106 ? -6.344 7.901 -14.319 1.00 96.19 106 ASP A CA 1
ATOM 832 C C . ASP A 1 106 ? -6.291 7.093 -13.013 1.00 96.19 106 ASP A C 1
ATOM 834 O O . ASP A 1 106 ? -7.242 6.375 -12.741 1.00 96.19 106 ASP A O 1
ATOM 838 N N . LEU A 1 107 ? -5.238 7.207 -12.185 1.00 96.44 107 LEU A N 1
ATOM 839 C CA . LEU A 1 107 ? -5.083 6.422 -10.944 1.00 96.44 107 LEU A CA 1
ATOM 840 C C . LEU A 1 107 ? -6.310 6.477 -10.016 1.00 96.44 107 LEU A C 1
ATOM 842 O O . LEU A 1 107 ? -6.688 5.468 -9.430 1.00 96.44 107 LEU A O 1
ATOM 846 N N . TYR A 1 108 ? -6.928 7.651 -9.887 1.00 93.69 108 TYR A N 1
ATOM 847 C CA . TYR A 1 108 ? -8.097 7.875 -9.026 1.00 93.69 108 TYR A CA 1
ATOM 848 C C . TYR A 1 108 ? -9.431 7.782 -9.778 1.00 93.69 108 TYR A C 1
ATOM 850 O O . TYR A 1 108 ? -10.479 8.125 -9.231 1.00 93.69 108 TYR A O 1
ATOM 858 N N . SER A 1 109 ? -9.399 7.355 -11.041 1.00 92.75 109 SER A N 1
ATOM 859 C CA . SER A 1 109 ? -10.602 7.147 -11.838 1.00 92.75 109 SER A CA 1
ATOM 860 C C . SER A 1 109 ? -11.316 5.865 -11.392 1.00 92.75 109 SER A C 1
A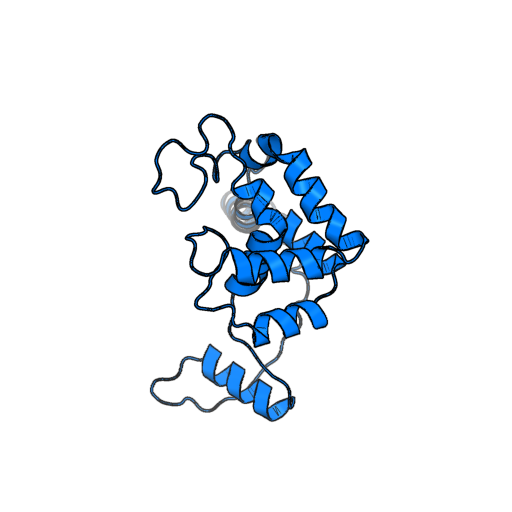TOM 862 O O . SER A 1 109 ? -10.650 4.856 -11.144 1.00 92.75 109 SER A O 1
ATOM 864 N N . PRO A 1 110 ? -12.661 5.840 -11.327 1.00 90.31 110 PRO A N 1
ATOM 865 C CA . PRO A 1 110 ? -13.411 4.647 -10.918 1.00 90.31 110 PRO A CA 1
ATOM 866 C C . PRO A 1 110 ? -13.195 3.430 -11.835 1.00 90.31 110 PRO A C 1
ATOM 868 O O . PRO A 1 110 ? -13.423 2.296 -11.420 1.00 90.31 110 PRO A O 1
ATOM 871 N N . ASP A 1 111 ? -12.743 3.640 -13.071 1.00 92.56 111 ASP A N 1
ATOM 872 C CA . ASP A 1 111 ? -12.443 2.592 -14.048 1.00 92.56 111 ASP A CA 1
ATOM 873 C C . ASP A 1 111 ? -10.950 2.210 -14.112 1.00 92.56 111 ASP A C 1
ATOM 875 O O . ASP A 1 111 ? -10.590 1.329 -14.895 1.00 92.56 111 ASP A O 1
ATOM 879 N N . PHE A 1 112 ? -10.078 2.797 -13.275 1.00 96.06 112 PHE A N 1
ATOM 880 C CA . PHE A 1 112 ? -8.625 2.552 -13.279 1.00 96.06 112 PHE A CA 1
ATOM 881 C C . PHE A 1 112 ? -8.271 1.060 -13.301 1.00 96.06 112 PHE A C 1
ATOM 883 O O . PHE A 1 112 ? -7.498 0.605 -14.154 1.00 96.06 112 PHE A O 1
ATOM 890 N N . TYR A 1 113 ? -8.869 0.307 -12.369 1.00 95.00 113 TYR A N 1
ATOM 891 C CA . TYR A 1 113 ? -8.691 -1.137 -12.255 1.00 95.00 113 TYR A CA 1
ATOM 892 C C . TYR A 1 113 ? -9.289 -1.862 -13.461 1.00 95.00 113 TYR A C 1
ATOM 894 O O . TYR A 1 113 ? -8.612 -2.687 -14.063 1.00 95.00 113 TYR A O 1
ATOM 902 N N . GLN A 1 114 ? -10.515 -1.518 -13.873 1.00 95.75 114 GLN A N 1
ATOM 903 C CA . GLN A 1 114 ? -11.204 -2.188 -14.985 1.00 95.75 114 GLN A CA 1
ATOM 904 C C . GLN A 1 114 ? -10.400 -2.116 -16.288 1.00 95.75 114 GLN A C 1
ATOM 906 O O . GLN A 1 114 ? -10.275 -3.113 -16.997 1.00 95.75 114 GLN A O 1
ATOM 911 N N . ARG A 1 115 ? -9.775 -0.967 -16.570 1.00 96.62 115 ARG A N 1
ATOM 912 C CA . ARG A 1 115 ? -8.921 -0.767 -17.752 1.00 96.62 115 ARG A CA 1
ATOM 913 C C . ARG A 1 115 ? -7.650 -1.626 -17.751 1.00 96.62 115 ARG A C 1
ATOM 915 O O . ARG A 1 115 ? -7.041 -1.806 -18.802 1.00 96.62 115 ARG A O 1
ATOM 922 N N . ARG A 1 116 ? -7.236 -2.132 -16.585 1.00 97.75 116 ARG A N 1
ATOM 923 C CA . ARG A 1 116 ? -5.995 -2.893 -16.353 1.00 97.75 116 ARG A CA 1
ATOM 924 C C . ARG A 1 116 ? -6.252 -4.257 -15.709 1.00 97.75 116 ARG A C 1
ATOM 926 O O . ARG A 1 116 ? -5.299 -4.877 -15.245 1.00 97.75 116 ARG A O 1
ATOM 933 N N . ALA A 1 117 ? -7.502 -4.722 -15.673 1.00 97.44 117 ALA A N 1
ATOM 934 C CA . ALA A 1 117 ? -7.909 -5.861 -14.851 1.00 97.44 117 ALA A CA 1
ATOM 935 C C . ALA A 1 117 ? -7.067 -7.107 -15.149 1.00 97.44 117 ALA A C 1
ATOM 937 O O . ALA A 1 117 ? -6.478 -7.676 -14.242 1.00 97.44 117 ALA A O 1
ATOM 938 N N . SER A 1 118 ? -6.873 -7.433 -16.430 1.00 98.06 118 SER A N 1
ATOM 939 C CA . SER A 1 118 ? -6.042 -8.569 -16.845 1.00 98.06 118 SER A CA 1
ATOM 940 C C . SER A 1 118 ? -4.573 -8.459 -16.418 1.00 98.06 118 SER A C 1
ATOM 942 O O . SER A 1 118 ? -3.948 -9.475 -16.122 1.00 98.06 118 SER A O 1
ATOM 944 N N . LEU A 1 119 ? -4.007 -7.247 -16.366 1.00 98.31 119 LEU A N 1
ATOM 945 C CA . LEU A 1 119 ? -2.632 -7.026 -15.908 1.00 98.31 119 LEU A CA 1
ATOM 946 C C . LEU A 1 119 ? -2.526 -7.177 -14.390 1.00 98.31 119 LEU A C 1
ATOM 948 O O . LEU A 1 119 ? -1.581 -7.798 -13.909 1.00 98.31 119 LEU A O 1
ATOM 952 N N . PHE A 1 120 ? -3.493 -6.637 -13.645 1.00 98.38 120 PHE A N 1
ATOM 953 C CA . PHE A 1 120 ? -3.559 -6.833 -12.199 1.00 98.38 120 PHE A CA 1
ATOM 954 C C . PHE A 1 120 ? -3.768 -8.304 -11.847 1.00 98.38 120 PHE A C 1
ATOM 956 O O . PHE A 1 120 ? -3.047 -8.824 -11.003 1.00 98.38 120 PHE A O 1
ATOM 963 N N . ASP A 1 121 ? -4.683 -8.991 -12.526 1.00 97.75 121 ASP A N 1
ATOM 964 C CA . ASP A 1 121 ? -4.951 -10.409 -12.298 1.00 97.75 121 ASP A CA 1
ATOM 965 C C . ASP A 1 121 ? -3.699 -11.252 -12.568 1.00 97.75 121 ASP A C 1
ATOM 967 O O . ASP A 1 121 ? -3.352 -12.099 -11.750 1.00 97.75 121 ASP A O 1
ATOM 971 N N . ALA A 1 122 ? -2.956 -10.963 -13.642 1.00 98.06 122 ALA A N 1
ATOM 972 C CA . ALA A 1 122 ? -1.687 -11.631 -13.929 1.00 98.06 122 ALA A CA 1
ATOM 973 C C . ALA A 1 122 ? -0.616 -11.374 -12.853 1.00 98.06 122 ALA A C 1
ATOM 975 O O . ALA A 1 122 ? 0.127 -12.287 -12.500 1.00 98.06 122 ALA A O 1
ATOM 976 N N . CYS A 1 123 ? -0.527 -10.154 -12.316 1.00 98.06 123 CYS A N 1
ATOM 977 C CA . CYS A 1 123 ? 0.374 -9.840 -11.204 1.00 98.06 123 CYS A CA 1
ATOM 978 C C . CYS A 1 123 ? -0.034 -10.571 -9.915 1.00 98.06 123 CYS A C 1
ATOM 980 O O . CYS A 1 123 ? 0.816 -11.140 -9.236 1.00 98.06 123 CYS A O 1
ATOM 982 N N . LEU A 1 124 ? -1.326 -10.583 -9.581 1.00 97.94 124 LEU A N 1
ATOM 983 C CA . LEU A 1 124 ? -1.836 -11.197 -8.354 1.00 97.94 124 LEU A CA 1
ATOM 984 C C . LEU A 1 124 ? -1.802 -12.727 -8.400 1.00 97.94 124 LEU A C 1
ATOM 986 O O . LEU A 1 124 ? -1.593 -13.345 -7.359 1.00 97.94 124 LEU A O 1
ATOM 990 N N . LEU A 1 125 ? -1.948 -13.340 -9.578 1.00 97.62 125 LEU A N 1
ATOM 991 C CA . LEU A 1 125 ? -1.869 -14.794 -9.748 1.00 97.62 125 LEU A CA 1
ATOM 992 C C . LEU A 1 125 ? -0.493 -15.355 -9.356 1.00 97.62 125 LEU A C 1
ATOM 994 O O . LEU A 1 125 ? -0.400 -16.483 -8.885 1.00 97.62 125 LEU A O 1
ATOM 998 N N . GLN A 1 126 ? 0.574 -14.554 -9.455 1.00 98.25 126 GLN A N 1
ATOM 999 C CA . GLN A 1 126 ? 1.920 -14.959 -9.027 1.00 98.25 126 GLN A CA 1
ATOM 1000 C C . GLN A 1 126 ? 2.008 -15.286 -7.528 1.00 98.25 126 GLN A C 1
ATOM 1002 O O . GLN A 1 126 ? 2.931 -15.982 -7.100 1.00 98.25 126 GLN A O 1
ATOM 1007 N N . LEU A 1 127 ? 1.063 -14.794 -6.717 1.00 97.38 127 LEU A N 1
ATOM 1008 C CA . LEU A 1 127 ? 0.960 -15.142 -5.297 1.00 97.38 127 LEU A CA 1
ATOM 1009 C C . LEU A 1 127 ? 0.554 -16.610 -5.088 1.00 97.38 127 LEU A C 1
ATOM 1011 O O . LEU A 1 127 ? 0.786 -17.142 -4.006 1.00 97.38 127 LEU A O 1
ATOM 1015 N N . GLU A 1 128 ? -0.012 -17.277 -6.099 1.00 95.94 128 GLU A N 1
ATOM 1016 C CA . GLU A 1 128 ? -0.372 -18.700 -6.036 1.00 95.94 128 GLU A CA 1
ATOM 1017 C C . GLU A 1 128 ? 0.819 -19.624 -6.333 1.00 95.94 128 GLU A C 1
ATOM 1019 O O . GLU A 1 128 ? 0.909 -20.709 -5.762 1.00 95.94 128 GLU A O 1
ATOM 1024 N N . SER A 1 129 ? 1.748 -19.199 -7.198 1.00 93.19 129 SER A N 1
ATOM 1025 C CA . SER A 1 129 ? 2.897 -20.005 -7.642 1.00 93.19 129 SER A CA 1
ATOM 1026 C C . SER A 1 129 ? 4.222 -19.660 -6.951 1.00 93.19 129 SER A C 1
ATOM 1028 O O . SER A 1 129 ? 5.219 -20.347 -7.162 1.00 93.19 129 SER A O 1
ATOM 1030 N N . GLY A 1 130 ? 4.264 -18.603 -6.132 1.00 93.56 130 GLY A N 1
ATOM 1031 C CA . GLY A 1 130 ? 5.488 -18.123 -5.475 1.00 93.56 130 GLY A CA 1
ATOM 1032 C C . GLY A 1 130 ? 6.381 -17.245 -6.362 1.00 93.56 130 GLY A C 1
ATOM 1033 O O . GLY A 1 130 ? 7.325 -16.635 -5.861 1.00 93.56 130 GLY A O 1
ATOM 1034 N N . GLU A 1 131 ? 6.057 -17.105 -7.652 1.00 97.69 131 GLU A N 1
ATOM 1035 C CA . GLU A 1 131 ? 6.783 -16.262 -8.617 1.00 97.69 131 GLU A CA 1
ATOM 1036 C C . GLU A 1 131 ? 6.873 -14.794 -8.180 1.00 97.69 131 GLU A C 1
ATOM 1038 O O . GLU A 1 131 ? 7.847 -14.107 -8.496 1.00 97.69 131 GLU A O 1
ATOM 1043 N N . TYR A 1 132 ? 5.901 -14.330 -7.386 1.00 98.50 132 TYR A N 1
ATOM 1044 C CA . TYR A 1 132 ? 5.851 -12.962 -6.870 1.00 98.50 132 TYR A CA 1
ATOM 1045 C C . TYR A 1 132 ? 7.137 -12.566 -6.130 1.00 98.50 132 TYR A C 1
ATOM 1047 O O . TYR A 1 132 ? 7.535 -11.404 -6.166 1.00 98.50 132 TYR A O 1
ATOM 1055 N N . LEU A 1 133 ? 7.807 -13.529 -5.487 1.00 98.56 133 LEU A N 1
ATOM 1056 C CA . LEU A 1 133 ? 9.058 -13.323 -4.762 1.00 98.56 133 LEU A CA 1
ATOM 1057 C C . LEU A 1 133 ? 10.186 -12.854 -5.685 1.00 98.56 133 LEU A C 1
ATOM 1059 O O . LEU A 1 133 ? 10.959 -11.972 -5.316 1.00 98.56 133 LEU A O 1
ATOM 1063 N N . ALA A 1 134 ? 10.299 -13.453 -6.872 1.00 98.50 134 ALA A N 1
ATOM 1064 C CA . ALA A 1 134 ? 11.305 -13.073 -7.857 1.00 98.50 134 ALA A CA 1
ATOM 1065 C C . ALA A 1 134 ? 10.947 -11.724 -8.491 1.00 98.50 134 ALA A C 1
ATOM 1067 O O . ALA A 1 134 ? 11.783 -10.826 -8.530 1.00 98.50 134 ALA A O 1
ATOM 1068 N N . THR A 1 135 ? 9.682 -11.549 -8.882 1.00 98.62 135 THR A N 1
ATOM 1069 C CA . THR A 1 135 ? 9.176 -10.305 -9.480 1.00 98.62 135 THR A CA 1
ATOM 1070 C C . THR A 1 135 ? 9.371 -9.097 -8.566 1.00 98.62 135 THR A C 1
ATOM 1072 O O . THR A 1 135 ? 9.803 -8.039 -9.020 1.00 98.62 135 THR A O 1
ATOM 1075 N N . ILE A 1 136 ? 9.068 -9.228 -7.270 1.00 98.75 136 ILE A N 1
ATOM 1076 C CA . ILE A 1 136 ? 9.235 -8.124 -6.319 1.00 98.75 136 ILE A CA 1
ATOM 1077 C C . ILE A 1 136 ? 10.713 -7.747 -6.181 1.00 98.75 136 ILE A C 1
ATOM 1079 O O . ILE A 1 136 ? 11.018 -6.557 -6.211 1.00 98.75 136 ILE A O 1
ATOM 1083 N N . ARG A 1 137 ? 11.625 -8.724 -6.072 1.00 98.69 137 ARG A N 1
ATOM 1084 C CA . ARG A 1 137 ? 13.072 -8.459 -5.987 1.00 98.69 137 ARG A CA 1
ATOM 1085 C C . ARG A 1 137 ? 13.606 -7.800 -7.256 1.00 98.69 137 ARG A C 1
ATOM 1087 O O . ARG A 1 137 ? 14.268 -6.771 -7.176 1.00 98.69 137 ARG A O 1
ATOM 1094 N N . GLU A 1 138 ? 13.237 -8.326 -8.424 1.00 98.56 138 GLU A N 1
ATOM 1095 C CA . GLU A 1 138 ? 13.627 -7.754 -9.717 1.00 98.56 138 GLU A CA 1
ATOM 1096 C C . GLU A 1 138 ? 13.146 -6.304 -9.855 1.00 98.56 138 GLU A C 1
ATOM 1098 O O . GLU A 1 138 ? 13.898 -5.420 -10.273 1.00 98.56 138 GLU A O 1
ATOM 1103 N N . HIS A 1 139 ? 11.890 -6.021 -9.503 1.00 98.69 139 HIS A N 1
ATOM 1104 C CA . HIS A 1 139 ? 11.37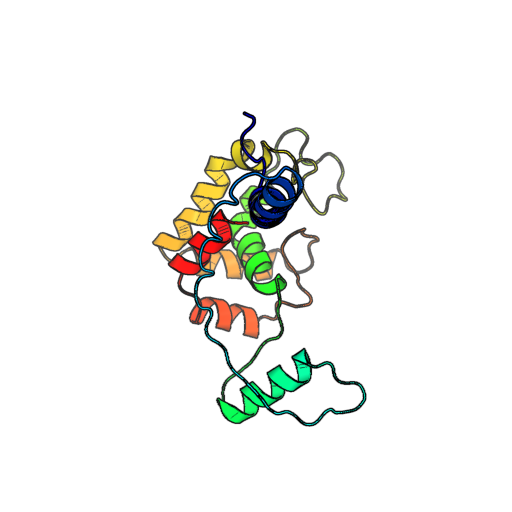3 -4.658 -9.556 1.00 98.69 139 HIS A CA 1
ATOM 1105 C C . HIS A 1 139 ? 11.997 -3.756 -8.491 1.00 98.69 139 HIS A C 1
ATOM 1107 O O . HIS A 1 139 ? 12.211 -2.577 -8.768 1.00 98.69 139 HIS A O 1
ATOM 1113 N N . PHE A 1 140 ? 12.323 -4.279 -7.308 1.00 98.62 140 PHE A N 1
ATOM 1114 C CA . PHE A 1 140 ? 12.992 -3.500 -6.273 1.00 98.62 140 PHE A CA 1
ATOM 1115 C C . PHE A 1 140 ? 14.353 -3.001 -6.762 1.00 98.62 140 PHE A C 1
ATOM 1117 O O . PHE A 1 140 ? 14.632 -1.811 -6.657 1.00 98.62 140 PHE A O 1
ATOM 1124 N N . GLU A 1 141 ? 15.151 -3.872 -7.383 1.00 98.25 141 GLU A N 1
ATOM 1125 C CA . GLU A 1 141 ? 16.455 -3.510 -7.943 1.00 98.25 141 GLU A CA 1
ATOM 1126 C C . GLU A 1 141 ? 16.324 -2.635 -9.197 1.00 98.25 141 GLU A C 1
ATOM 1128 O O . GLU A 1 141 ? 16.885 -1.542 -9.276 1.00 98.25 141 GLU A O 1
ATOM 1133 N N . SER A 1 142 ? 15.551 -3.087 -10.189 1.00 98.31 142 SER A N 1
ATOM 1134 C CA . SER A 1 142 ? 15.501 -2.446 -11.510 1.00 98.31 142 SER A CA 1
ATOM 1135 C C . SER A 1 142 ? 14.734 -1.122 -11.540 1.00 98.31 142 SER A C 1
ATOM 1137 O O . SER A 1 142 ? 14.893 -0.350 -12.491 1.00 98.31 142 SER A O 1
ATOM 1139 N N . LYS A 1 143 ? 13.867 -0.858 -10.552 1.00 98.25 143 LYS A N 1
ATOM 1140 C CA . LYS A 1 143 ? 13.046 0.365 -10.462 1.00 98.25 143 LYS A CA 1
ATOM 1141 C C . LYS A 1 143 ? 13.466 1.286 -9.323 1.00 98.25 143 LYS A C 1
ATOM 1143 O O . LYS A 1 143 ? 12.823 2.321 -9.136 1.00 98.25 143 LYS A O 1
ATOM 1148 N N . HIS A 1 144 ? 14.526 0.943 -8.591 1.00 97.31 144 HIS A N 1
ATOM 1149 C CA . HIS A 1 144 ? 14.982 1.713 -7.442 1.00 97.31 144 HIS A CA 1
ATOM 1150 C C . HIS A 1 144 ? 15.153 3.203 -7.781 1.00 97.31 144 HIS A C 1
ATOM 1152 O O . HIS A 1 144 ? 15.814 3.575 -8.752 1.00 97.31 144 HIS A O 1
ATOM 1158 N N . GLY A 1 145 ? 14.549 4.069 -6.965 1.00 94.56 145 GLY A N 1
ATOM 1159 C CA . GLY A 1 145 ? 14.619 5.524 -7.121 1.00 94.56 145 GLY A CA 1
ATOM 1160 C C . GLY A 1 145 ? 13.641 6.126 -8.138 1.00 94.56 145 GLY A C 1
ATOM 1161 O O . GLY A 1 145 ? 13.530 7.352 -8.202 1.00 94.56 145 GLY A O 1
ATOM 1162 N N . LEU A 1 146 ? 12.890 5.318 -8.897 1.00 97.31 146 LEU A N 1
ATOM 1163 C CA . LEU A 1 146 ? 11.823 5.831 -9.761 1.00 97.31 146 LEU A CA 1
ATOM 1164 C C . LEU A 1 146 ? 10.638 6.326 -8.927 1.00 97.31 146 LEU A C 1
ATOM 1166 O O . LEU A 1 146 ? 10.187 5.657 -7.999 1.00 97.31 146 LEU A O 1
ATOM 1170 N N . GLN A 1 147 ? 10.092 7.489 -9.277 1.00 96.69 147 GLN A N 1
ATOM 1171 C CA . GLN A 1 147 ? 8.908 8.026 -8.604 1.00 96.69 147 GLN A CA 1
ATOM 1172 C C . GLN A 1 147 ? 7.707 7.090 -8.798 1.00 96.69 147 GLN A C 1
ATOM 1174 O O . GLN A 1 147 ? 7.441 6.637 -9.910 1.00 96.69 147 GLN A O 1
ATOM 1179 N N . SER A 1 148 ? 6.989 6.803 -7.711 1.00 96.75 148 SER A N 1
ATOM 1180 C CA . SER A 1 148 ? 5.843 5.891 -7.695 1.00 96.75 148 SER A CA 1
ATOM 1181 C C . SER A 1 148 ? 4.832 6.321 -6.630 1.00 96.75 148 SER A C 1
ATOM 1183 O O . SER A 1 148 ? 5.247 6.774 -5.563 1.00 96.75 148 SER A O 1
ATOM 1185 N N . PRO A 1 149 ? 3.515 6.161 -6.867 1.00 96.00 149 PRO A N 1
ATOM 1186 C CA . PRO A 1 149 ? 2.493 6.465 -5.866 1.00 96.00 149 PRO A CA 1
ATOM 1187 C C . PRO A 1 149 ? 2.444 5.438 -4.725 1.00 96.00 149 PRO A C 1
ATOM 1189 O O . PRO A 1 149 ? 1.841 5.713 -3.691 1.00 96.00 149 PRO A O 1
ATOM 1192 N N . PHE A 1 150 ? 3.045 4.257 -4.911 1.00 97.56 150 PHE A N 1
ATOM 1193 C CA . PHE A 1 150 ? 2.925 3.139 -3.973 1.00 97.56 150 PHE A CA 1
ATOM 1194 C C . PHE A 1 150 ? 4.253 2.714 -3.343 1.00 97.56 150 PHE A C 1
ATOM 1196 O O . PHE A 1 150 ? 4.235 2.187 -2.235 1.00 97.56 150 PHE A O 1
ATOM 1203 N N . VAL A 1 151 ? 5.390 2.921 -4.020 1.00 98.06 151 VAL A N 1
ATOM 1204 C CA . VAL A 1 151 ? 6.694 2.435 -3.539 1.00 98.06 151 VAL A CA 1
ATOM 1205 C C . VAL A 1 151 ? 7.451 3.527 -2.786 1.00 98.06 151 VAL A C 1
ATOM 1207 O O . VAL A 1 151 ? 7.863 4.533 -3.360 1.00 98.06 151 VAL A O 1
ATOM 1210 N N . PHE A 1 152 ? 7.662 3.297 -1.491 1.00 97.56 152 PHE A N 1
ATOM 1211 C CA . PHE A 1 152 ? 8.320 4.218 -0.568 1.00 97.56 152 PHE A CA 1
ATOM 1212 C C . PHE A 1 152 ? 9.788 3.820 -0.367 1.00 97.56 152 PHE A C 1
ATOM 1214 O O . PHE A 1 152 ? 10.151 3.233 0.652 1.00 97.56 152 PHE A O 1
ATOM 1221 N N . TRP A 1 153 ? 10.649 4.163 -1.328 1.00 96.75 153 TRP A N 1
ATOM 1222 C CA . TRP A 1 153 ? 12.067 3.759 -1.340 1.00 96.75 153 TRP A CA 1
ATOM 1223 C C . TRP A 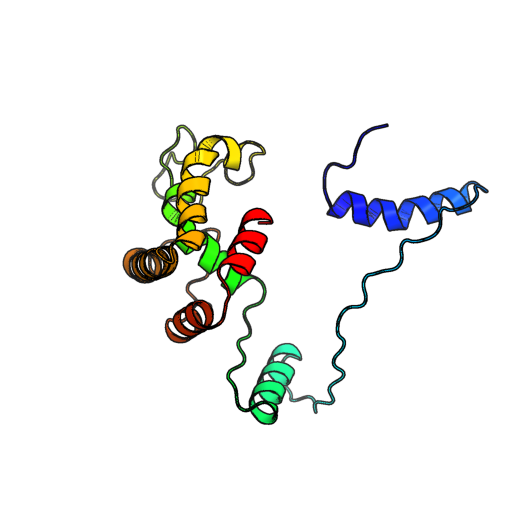1 153 ? 12.858 4.152 -0.085 1.00 96.75 153 TRP A C 1
ATOM 1225 O O . TRP A 1 153 ? 13.762 3.435 0.316 1.00 96.75 153 TRP A O 1
ATOM 1235 N N . GLY A 1 154 ? 12.511 5.271 0.561 1.00 94.88 154 GLY A N 1
ATOM 1236 C CA . GLY A 1 154 ? 13.175 5.700 1.798 1.00 94.88 154 GLY A CA 1
ATOM 1237 C C . GLY A 1 154 ? 12.802 4.875 3.036 1.00 94.88 154 GLY A C 1
ATOM 1238 O O . GLY A 1 154 ? 13.522 4.925 4.027 1.00 94.88 154 GLY A O 1
ATOM 1239 N N . ALA A 1 155 ? 11.683 4.146 2.994 1.00 94.69 155 ALA A N 1
ATOM 1240 C CA . ALA A 1 155 ? 11.210 3.304 4.092 1.00 94.69 155 ALA A CA 1
ATOM 1241 C C . ALA A 1 155 ? 11.489 1.812 3.851 1.00 94.69 155 ALA A C 1
ATOM 1243 O O . ALA A 1 155 ? 11.684 1.069 4.807 1.00 94.69 155 ALA A O 1
ATOM 1244 N N . LEU A 1 156 ? 11.496 1.368 2.591 1.00 97.06 156 LEU A N 1
ATOM 1245 C CA . LEU A 1 156 ? 11.705 -0.030 2.223 1.00 97.06 156 LEU A CA 1
ATOM 1246 C C . LEU A 1 156 ? 13.198 -0.331 2.022 1.00 97.06 156 LEU A C 1
ATOM 1248 O O . LEU A 1 156 ? 13.719 -0.180 0.918 1.00 97.06 156 LEU A O 1
ATOM 1252 N N . THR A 1 157 ? 13.880 -0.765 3.083 1.00 96.50 157 THR A N 1
ATOM 1253 C CA . THR A 1 157 ? 15.271 -1.237 2.985 1.00 96.50 157 THR A CA 1
ATOM 1254 C C . THR A 1 157 ? 15.340 -2.660 2.410 1.00 96.50 157 THR A C 1
ATOM 1256 O O . THR A 1 157 ? 14.344 -3.389 2.483 1.00 96.50 157 THR A O 1
ATOM 1259 N N . PRO A 1 158 ? 16.492 -3.090 1.857 1.00 97.12 158 PRO A N 1
ATOM 1260 C CA . PRO A 1 158 ? 16.676 -4.466 1.392 1.00 97.12 158 PRO A CA 1
ATOM 1261 C C . PRO A 1 158 ? 16.399 -5.511 2.483 1.00 97.12 158 PRO A C 1
ATOM 1263 O O . PRO A 1 158 ? 15.742 -6.515 2.227 1.00 97.12 158 PRO A O 1
ATOM 1266 N N . GLU A 1 159 ? 16.835 -5.256 3.717 1.00 96.75 159 GLU A N 1
ATOM 1267 C CA . GLU A 1 159 ? 16.654 -6.170 4.849 1.00 96.75 159 GLU A CA 1
ATOM 1268 C C . GLU A 1 159 ? 15.172 -6.303 5.214 1.00 96.75 159 GLU A C 1
ATOM 1270 O O . GLU A 1 159 ? 14.659 -7.417 5.342 1.00 96.75 159 GLU A O 1
ATOM 1275 N N . LEU A 1 160 ? 14.461 -5.171 5.298 1.00 97.38 160 LEU A N 1
ATOM 1276 C CA . LEU A 1 160 ? 13.022 -5.149 5.545 1.00 97.38 160 LEU A CA 1
ATOM 1277 C C . LEU A 1 160 ? 12.256 -5.867 4.428 1.00 97.38 160 LEU A C 1
ATOM 1279 O O . LEU A 1 160 ? 11.299 -6.590 4.706 1.00 97.38 160 LEU A O 1
ATOM 1283 N N . LEU A 1 161 ? 12.660 -5.674 3.169 1.00 98.31 161 LEU A N 1
ATOM 1284 C CA . LEU A 1 161 ? 12.043 -6.356 2.037 1.00 98.31 161 LEU A CA 1
ATOM 1285 C C . LEU A 1 161 ? 12.175 -7.875 2.179 1.00 98.31 161 LEU A C 1
ATOM 1287 O O . LEU A 1 161 ? 11.167 -8.578 2.120 1.00 98.31 161 LEU A O 1
ATOM 1291 N N . GLU A 1 162 ? 13.388 -8.382 2.392 1.00 98.12 162 GLU A N 1
ATOM 1292 C CA . GLU A 1 162 ? 13.629 -9.823 2.502 1.00 98.12 162 GLU A CA 1
ATOM 1293 C C . GLU A 1 162 ? 12.883 -10.442 3.687 1.00 98.12 162 GLU A C 1
ATOM 1295 O O . GLU A 1 162 ? 12.243 -11.487 3.545 1.00 98.12 162 GLU A O 1
ATOM 1300 N N . GLN A 1 163 ? 12.872 -9.765 4.836 1.00 97.25 163 GLN A N 1
ATOM 1301 C CA . GLN A 1 163 ? 12.103 -10.198 6.001 1.00 97.25 163 GLN A CA 1
ATOM 1302 C C . GLN A 1 163 ? 10.603 -10.222 5.727 1.00 97.25 163 GLN A C 1
ATOM 1304 O O . GLN A 1 163 ? 9.923 -11.180 6.093 1.00 97.25 163 GLN A O 1
ATOM 1309 N N . ALA A 1 164 ? 10.072 -9.197 5.062 1.00 97.88 164 ALA A N 1
ATOM 1310 C CA . ALA A 1 164 ? 8.664 -9.156 4.701 1.00 97.88 164 ALA A CA 1
ATOM 1311 C C . ALA A 1 164 ? 8.304 -10.301 3.745 1.00 97.88 164 ALA A C 1
ATOM 1313 O O . ALA A 1 164 ? 7.289 -10.965 3.949 1.00 97.88 164 ALA A O 1
ATOM 1314 N N . LEU A 1 165 ? 9.141 -10.577 2.742 1.00 98.06 165 LEU A N 1
ATOM 1315 C CA . LEU A 1 165 ? 8.927 -11.675 1.797 1.00 98.06 165 LEU A CA 1
ATOM 1316 C C . LEU A 1 165 ? 9.030 -13.059 2.452 1.00 98.06 165 LEU A C 1
ATOM 1318 O O . LEU A 1 165 ? 8.333 -13.978 2.027 1.00 98.06 165 LEU A O 1
ATOM 1322 N N . TYR A 1 166 ? 9.864 -13.203 3.482 1.00 97.19 166 TYR A N 1
ATOM 1323 C CA . TYR A 1 166 ? 9.994 -14.441 4.249 1.00 97.19 166 TYR A CA 1
ATOM 1324 C C . TYR A 1 166 ? 8.828 -14.656 5.229 1.00 97.19 166 TYR A C 1
ATOM 1326 O O . TYR A 1 166 ? 8.311 -15.765 5.350 1.00 97.19 166 TYR A O 1
ATOM 1334 N N . CYS A 1 167 ? 8.398 -13.603 5.929 1.00 96.94 167 CYS A N 1
ATOM 1335 C CA . CYS A 1 167 ? 7.436 -13.705 7.028 1.00 96.94 167 CYS A CA 1
ATOM 1336 C C . CYS A 1 167 ? 5.968 -13.583 6.595 1.00 96.94 167 CYS A C 1
ATOM 1338 O O . CYS A 1 167 ? 5.091 -14.104 7.286 1.00 96.94 167 CYS A O 1
ATOM 1340 N N . LEU A 1 168 ? 5.663 -12.853 5.515 1.00 97.50 168 LEU A N 1
ATOM 1341 C CA . LEU A 1 168 ? 4.282 -12.557 5.125 1.00 97.50 168 LEU A CA 1
ATOM 1342 C C . LEU A 1 168 ? 3.704 -13.658 4.222 1.00 97.50 168 LEU A C 1
ATOM 1344 O O . LEU A 1 168 ? 4.191 -13.853 3.107 1.00 97.50 168 LEU A O 1
ATOM 1348 N N . PRO A 1 169 ? 2.608 -14.329 4.628 1.00 97.94 169 PRO A N 1
ATOM 1349 C CA . PRO A 1 169 ? 1.952 -15.314 3.778 1.00 97.94 169 PRO A CA 1
ATOM 1350 C C . PRO A 1 169 ? 1.354 -14.674 2.521 1.00 97.94 169 PRO A C 1
ATOM 1352 O O . PRO A 1 169 ? 0.669 -13.648 2.599 1.00 97.94 169 PRO A O 1
ATOM 1355 N N . ALA A 1 170 ? 1.514 -15.336 1.374 1.00 97.81 170 ALA A N 1
ATOM 1356 C CA . ALA A 1 170 ? 0.976 -14.871 0.095 1.00 97.81 170 ALA A CA 1
ATOM 1357 C C . ALA A 1 170 ? -0.554 -14.666 0.122 1.00 97.81 170 ALA A C 1
ATOM 1359 O O . ALA A 1 170 ? -1.069 -13.714 -0.463 1.00 97.81 170 ALA A O 1
ATOM 1360 N N . GLU A 1 171 ? -1.290 -15.488 0.879 1.00 97.75 171 GLU A N 1
ATOM 1361 C CA . GLU A 1 171 ? -2.740 -15.328 1.050 1.00 97.75 171 GLU A CA 1
ATOM 1362 C C . GLU A 1 171 ? -3.105 -13.994 1.726 1.00 97.75 171 GLU A C 1
ATOM 1364 O O . GLU A 1 171 ? -4.094 -13.349 1.365 1.00 97.75 171 GLU A O 1
ATOM 1369 N N . HIS A 1 172 ? -2.311 -13.552 2.705 1.00 98.00 172 HIS A N 1
ATOM 1370 C CA . HIS A 1 172 ? -2.534 -12.268 3.367 1.00 98.00 172 HIS A CA 1
ATOM 1371 C C . HIS A 1 172 ? -2.236 -11.109 2.416 1.00 98.00 172 HIS A C 1
ATOM 1373 O O . HIS A 1 172 ? -3.053 -10.191 2.317 1.00 98.00 172 HIS A O 1
ATOM 1379 N N . LEU A 1 173 ? -1.133 -11.197 1.662 1.00 98.25 173 LEU A N 1
ATOM 1380 C CA . LEU A 1 173 ? -0.791 -10.228 0.619 1.00 98.25 173 LEU A CA 1
ATOM 1381 C C . LEU A 1 173 ? -1.926 -10.084 -0.399 1.00 98.25 173 LEU A C 1
ATOM 1383 O O . LEU A 1 173 ? -2.371 -8.969 -0.658 1.00 98.25 173 LEU A O 1
ATOM 1387 N N . LEU A 1 174 ? -2.482 -11.196 -0.889 1.00 97.88 174 LEU A N 1
ATOM 1388 C CA . LEU A 1 174 ? -3.600 -11.179 -1.834 1.00 97.88 174 LEU A CA 1
ATOM 1389 C C . LEU A 1 174 ? -4.821 -10.434 -1.273 1.00 97.88 174 LEU A C 1
ATOM 1391 O O . LEU A 1 174 ? -5.436 -9.620 -1.965 1.00 97.88 174 LEU A O 1
ATOM 1395 N N . ARG A 1 175 ? -5.181 -10.693 -0.010 1.00 97.69 175 ARG A N 1
ATOM 1396 C CA . ARG A 1 175 ? -6.322 -10.034 0.646 1.00 97.69 175 ARG A CA 1
ATOM 1397 C C . ARG A 1 175 ? -6.090 -8.537 0.838 1.00 97.69 175 ARG A C 1
ATOM 1399 O O . ARG A 1 175 ? -7.036 -7.765 0.703 1.00 97.69 175 ARG A O 1
ATOM 1406 N N . TRP A 1 176 ? -4.866 -8.128 1.164 1.00 98.00 176 TRP A N 1
ATOM 1407 C CA . TRP A 1 176 ? -4.520 -6.714 1.296 1.00 98.00 176 TRP A CA 1
ATOM 1408 C C . TRP A 1 176 ? -4.506 -6.009 -0.058 1.00 98.00 176 TRP A C 1
ATOM 1410 O O . TRP A 1 176 ? -5.122 -4.958 -0.184 1.00 98.00 176 TRP A O 1
ATOM 1420 N N . PHE A 1 177 ? -3.903 -6.612 -1.082 1.00 97.69 177 PHE A N 1
ATOM 1421 C CA . PHE A 1 177 ? -3.809 -6.019 -2.416 1.00 97.69 177 PHE A CA 1
ATOM 1422 C C . PHE A 1 177 ? -5.166 -5.867 -3.100 1.00 97.69 177 PHE A C 1
ATOM 1424 O O . PHE A 1 177 ? -5.374 -4.890 -3.800 1.00 97.69 177 PHE A O 1
ATOM 1431 N N . ARG A 1 178 ? -6.119 -6.775 -2.857 1.00 95.38 178 ARG A N 1
ATOM 1432 C CA . ARG A 1 178 ? -7.501 -6.624 -3.349 1.00 95.38 178 ARG A CA 1
ATOM 1433 C C . ARG A 1 178 ? -8.309 -5.543 -2.631 1.00 95.38 178 ARG A C 1
ATOM 1435 O O . ARG A 1 178 ? -9.383 -5.184 -3.103 1.00 95.38 178 ARG A O 1
ATOM 1442 N N . ARG A 1 179 ? -7.865 -5.115 -1.447 1.00 94.56 179 ARG A N 1
ATOM 1443 C CA . ARG A 1 179 ? -8.534 -4.077 -0.656 1.00 94.56 179 ARG A CA 1
ATOM 1444 C C . ARG A 1 179 ? -8.005 -2.675 -0.976 1.00 94.56 179 ARG A C 1
ATOM 1446 O O . ARG A 1 179 ? -8.751 -1.722 -0.756 1.00 94.56 179 ARG A O 1
ATOM 1453 N N . LEU A 1 180 ? -6.734 -2.572 -1.368 1.00 92.44 180 LEU A N 1
ATOM 1454 C CA . LEU A 1 180 ? -6.106 -1.329 -1.824 1.00 92.44 180 LEU A CA 1
ATOM 1455 C C . LEU A 1 180 ? -6.819 -0.790 -3.068 1.00 92.44 180 LEU A C 1
ATOM 1457 O O . LEU A 1 180 ? -6.992 0.447 -3.110 1.00 92.44 180 LEU A O 1
#

Sequence (180 aa):
RLAPESDAEVQHLSRVLPRLQRKLGLTAARKRTVRAIARLDVQVSPVSGMSVERLIRLHLEEEQGGEVHYVENALINSLFGLLCWRAIFAPLPGAFFHPFHSAPSDLYSPDFYQRRASLFDACLLQLESGEYLATIREHFESKHGLQSPFVFWGALTPELLEQALYCLPAEHLLRWFRRL

Organism: NCBI:txid629263

Secondary structure (DSSP, 8-state):
-PPPSSHHHHHHHHHHHHHHHHHTTPPPPPPPPPPPPP---------TT--HHHHHHHHHHHHHSS-----TTHHHHHHHHHHTHHHHT---TTT--STT-SS-TTTTSTTTTGGGHHHHHHHHHHHHHSTHHHHHHHHHHHTTT---SS--TTT--HHHHHHHHHHS-HHHHHHHHTT-

pLDDT: mean 93.5, std 7.12, range [53.88, 98.81]